Protein AF-A0A967LF55-F1 (afdb_monomer)

pLDDT: mean 92.91, std 4.11, range [69.06, 96.38]

Foldseek 3Di:
DQQLCCQQVVDDDPPDPDNDHDPDDPPPDPQAHCPDPDPNHDDQVVDDDDPPDDRD

Nearest PDB structures (foldseek):
  6cfw-assembly1_K  TM=8.894E-01  e=3.985E-04  Pyrococcus furiosus DSM 3638
  5ldw-assembly1_C  TM=8.789E-01  e=2.914E-01  Bos taurus
  7b93-assembly1_C  TM=8.963E-01  e=5.833E-01  Mus musculus
  8e73-assembly1_S3  TM=8.670E-01  e=7.568E-01  Vigna radiata
  7zmg-assembly1_G  TM=8.825E-01  e=1.071E+00  Thermochaetoides thermophila DSM 1495

Radius of gyration: 13.56 Å; Cα contacts (8 Å, |Δi|>4): 48; chains: 1; bounding box: 32×19×37 Å

Secondary structure (DSSP, 8-state):
-HHHHHHHH-PPPTT-S----SSS-TTSPTT--TT-SSTTS--GGGPPPPTT----

Mean predicted aligned error: 3.59 Å

Structure (mmCIF, N/CA/C/O backbone):
data_AF-A0A967LF55-F1
#
_entry.id   AF-A0A967LF55-F1
#
loop_
_atom_site.group_PDB
_atom_site.id
_atom_site.type_symbol
_atom_site.label_atom_id
_atom_site.label_alt_id
_atom_site.label_comp_id
_atom_site.label_asym_id
_atom_site.label_entity_id
_atom_site.label_seq_id
_atom_site.pdbx_PDB_ins_code
_atom_site.Cartn_x
_atom_site.Cartn_y
_atom_site.Cartn_z
_atom_site.occupancy
_atom_site.B_iso_or_equiv
_atom_site.auth_seq_id
_atom_site.auth_comp_id
_atom_site.auth_asym_id
_atom_site.auth_atom_id
_atom_site.pdbx_PDB_model_num
ATOM 1 N N . THR A 1 1 ? -0.532 10.025 6.741 1.00 88.81 1 THR A N 1
ATOM 2 C CA . THR A 1 1 ? -1.750 9.881 7.589 1.00 88.81 1 THR A CA 1
ATOM 3 C C . THR A 1 1 ? -2.003 8.406 7.872 1.00 88.81 1 THR A C 1
ATOM 5 O O . THR A 1 1 ? -1.366 7.584 7.229 1.00 88.81 1 THR A O 1
ATOM 8 N N . GLU A 1 2 ? -2.871 8.026 8.816 1.00 95.81 2 GLU A N 1
ATOM 9 C CA . GLU A 1 2 ? -3.105 6.614 9.179 1.00 95.81 2 GLU A CA 1
ATOM 10 C C . GLU A 1 2 ? -3.504 5.774 7.958 1.00 95.81 2 GLU A C 1
ATOM 12 O O . GLU A 1 2 ? -2.867 4.765 7.673 1.00 95.81 2 GLU A O 1
ATOM 17 N N . ARG A 1 3 ? -4.497 6.236 7.186 1.00 95.25 3 ARG A N 1
ATOM 18 C CA . ARG A 1 3 ? -4.992 5.543 5.982 1.00 95.25 3 ARG A CA 1
ATOM 19 C C . ARG A 1 3 ? -3.930 5.422 4.887 1.00 95.25 3 ARG A C 1
ATOM 21 O O . ARG A 1 3 ? -3.751 4.345 4.336 1.00 95.25 3 ARG A O 1
ATOM 28 N N . GLU A 1 4 ? -3.194 6.498 4.624 1.00 95.06 4 GLU A N 1
ATOM 29 C CA . GLU A 1 4 ? -2.089 6.518 3.655 1.00 95.06 4 GLU A CA 1
ATOM 30 C C . GLU A 1 4 ? -0.999 5.506 4.012 1.00 95.06 4 GLU A C 1
ATOM 32 O O . GLU A 1 4 ? -0.539 4.759 3.156 1.00 95.06 4 GLU A O 1
ATOM 37 N N . THR A 1 5 ? -0.615 5.428 5.288 1.00 94.62 5 THR A N 1
ATOM 38 C CA . THR A 1 5 ? 0.383 4.454 5.738 1.00 94.62 5 THR A CA 1
ATOM 39 C C . THR A 1 5 ? -0.132 3.026 5.577 1.00 94.62 5 THR A C 1
ATOM 41 O O . THR A 1 5 ? 0.632 2.155 5.160 1.00 94.62 5 THR A O 1
ATOM 44 N N . GLN A 1 6 ? -1.416 2.768 5.859 1.00 94.94 6 GLN A N 1
ATOM 45 C CA . GLN A 1 6 ? -1.983 1.440 5.618 1.00 94.94 6 GLN A CA 1
ATOM 46 C C . GLN A 1 6 ? -1.927 1.052 4.141 1.00 94.94 6 GLN A C 1
ATOM 48 O O . GLN A 1 6 ? -1.555 -0.067 3.802 1.00 94.94 6 GLN A O 1
ATOM 53 N N . GLU A 1 7 ? -2.279 1.990 3.273 1.00 95.00 7 GLU A N 1
ATOM 54 C CA . GLU A 1 7 ? -2.405 1.771 1.840 1.00 95.00 7 GLU A CA 1
ATOM 55 C C . GLU A 1 7 ? -1.048 1.649 1.131 1.00 95.00 7 GLU A C 1
ATOM 57 O O . GLU A 1 7 ? -0.859 0.769 0.297 1.00 95.00 7 GLU A O 1
ATOM 62 N N . MET A 1 8 ? -0.078 2.486 1.500 1.00 96.25 8 MET A N 1
ATOM 63 C CA . MET A 1 8 ? 1.209 2.563 0.805 1.00 96.25 8 MET A CA 1
ATOM 64 C C . MET A 1 8 ? 2.278 1.624 1.385 1.00 96.25 8 MET A C 1
ATOM 66 O O . MET A 1 8 ? 3.132 1.136 0.641 1.00 96.25 8 MET A O 1
ATOM 70 N N . MET A 1 9 ? 2.241 1.360 2.701 1.00 95.69 9 MET A N 1
ATOM 71 C CA . MET A 1 9 ? 3.224 0.518 3.410 1.00 95.69 9 MET A CA 1
ATOM 72 C C . MET A 1 9 ? 2.679 -0.860 3.822 1.00 95.69 9 MET A C 1
ATOM 74 O O . MET A 1 9 ? 3.464 -1.721 4.234 1.00 95.69 9 MET A O 1
ATOM 78 N N . GLY A 1 10 ? 1.362 -1.080 3.746 1.00 93.75 10 GLY A N 1
ATOM 79 C CA . GLY A 1 10 ? 0.727 -2.343 4.141 1.00 93.75 10 GLY A CA 1
ATOM 80 C C . GLY A 1 10 ? 0.671 -2.580 5.651 1.00 93.75 10 GLY A C 1
ATOM 81 O O . GLY A 1 10 ? 0.651 -3.729 6.093 1.00 93.75 10 GLY A O 1
ATOM 82 N N . VAL A 1 11 ? 0.710 -1.515 6.454 1.00 94.38 11 VAL A N 1
ATOM 83 C CA . VAL A 1 11 ? 0.544 -1.587 7.917 1.00 94.38 11 VAL A CA 1
ATOM 84 C C . VAL A 1 11 ? -0.950 -1.636 8.256 1.00 94.38 11 VAL A C 1
ATOM 86 O O . VAL A 1 11 ? -1.759 -1.080 7.526 1.00 94.38 11 VAL A O 1
ATOM 89 N N . GLU A 1 12 ? -1.348 -2.260 9.366 1.00 93.75 12 GLU A N 1
ATOM 90 C CA . GLU A 1 12 ? -2.702 -2.093 9.910 1.00 93.75 12 GLU A CA 1
ATOM 91 C C . GLU A 1 12 ? -2.681 -1.095 11.071 1.00 93.75 12 GLU A C 1
ATOM 93 O O . GLU A 1 12 ? -1.951 -1.286 12.045 1.00 93.75 12 GLU A O 1
ATOM 98 N N . VAL A 1 13 ? -3.507 -0.048 10.996 1.00 94.88 13 VAL A N 1
ATOM 99 C CA . VAL A 1 13 ? -3.749 0.852 12.125 1.00 94.88 13 VAL A CA 1
ATOM 100 C C . VAL A 1 13 ? -5.083 0.473 12.768 1.00 94.88 13 VAL A C 1
ATOM 102 O O . VAL A 1 13 ? -6.151 0.480 12.150 1.00 94.88 13 VAL A O 1
ATOM 105 N N . VAL A 1 14 ? -5.021 0.096 14.041 1.00 95.94 14 VAL A N 1
ATOM 106 C CA . VAL A 1 14 ? -6.194 -0.311 14.821 1.00 95.94 14 VAL A CA 1
ATOM 107 C C . VAL A 1 14 ? -6.915 0.907 15.402 1.00 95.94 14 VAL A C 1
ATOM 109 O O . VAL A 1 14 ? -6.289 1.903 15.749 1.00 95.94 14 VAL A O 1
ATOM 112 N N . GLY A 1 15 ? -8.243 0.832 15.519 1.00 95.50 15 GLY A N 1
ATOM 113 C CA . GLY A 1 15 ? -9.051 1.879 16.161 1.00 95.50 15 GLY A CA 1
ATOM 114 C C . GLY A 1 15 ? -9.337 3.127 15.316 1.00 95.50 15 GLY A C 1
ATOM 115 O O . GLY A 1 15 ? -9.902 4.079 15.848 1.00 95.50 15 GLY A O 1
ATOM 116 N N . ILE A 1 16 ? -8.995 3.141 14.022 1.00 94.69 16 ILE A N 1
ATOM 117 C CA . ILE A 1 16 ? -9.344 4.262 13.136 1.00 94.69 16 ILE A CA 1
ATOM 118 C C . ILE A 1 16 ? -10.809 4.181 12.672 1.00 94.69 16 ILE A C 1
ATOM 120 O O . ILE A 1 16 ? -11.314 3.077 12.446 1.00 94.69 16 ILE A O 1
ATO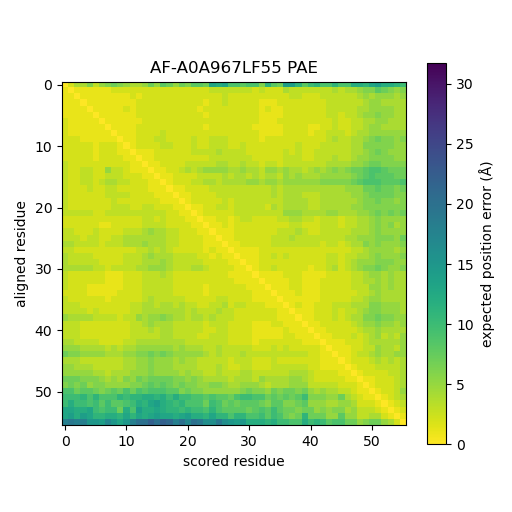M 124 N N . PRO A 1 17 ? -11.498 5.325 12.501 1.00 95.00 17 PRO A N 1
ATOM 125 C CA . PRO A 1 17 ? -12.924 5.348 12.166 1.00 95.00 17 PRO A CA 1
ATOM 126 C C . PRO A 1 17 ? -13.233 4.875 10.738 1.00 95.00 17 PRO A C 1
ATOM 128 O O . PRO A 1 17 ? -14.322 4.366 10.491 1.00 95.00 17 PRO A O 1
ATOM 131 N N . ASP A 1 18 ? -12.297 5.033 9.797 1.00 93.56 18 ASP A N 1
ATOM 132 C CA . ASP A 1 18 ? -12.452 4.622 8.399 1.00 93.56 18 ASP A CA 1
ATOM 133 C C . ASP A 1 18 ? -11.159 3.980 7.886 1.00 93.56 18 ASP A C 1
ATOM 135 O O . ASP A 1 18 ? -10.106 4.619 7.871 1.00 93.56 18 ASP A O 1
ATOM 139 N N . LYS A 1 19 ? -11.256 2.717 7.460 1.00 92.94 19 LYS A N 1
ATOM 140 C CA . LYS A 1 19 ? -10.139 1.903 6.953 1.00 92.94 19 LYS A CA 1
ATOM 141 C C . LYS A 1 19 ? -10.115 1.776 5.424 1.00 92.94 19 LYS A C 1
ATOM 143 O O . LYS A 1 19 ? -9.297 1.026 4.898 1.00 92.94 19 LYS A O 1
ATOM 148 N N . ARG A 1 20 ? -11.009 2.451 4.694 1.00 92.38 20 ARG A N 1
ATOM 149 C CA . ARG A 1 20 ? -11.061 2.360 3.224 1.00 92.38 20 ARG A CA 1
ATOM 150 C C . ARG A 1 20 ? -9.811 2.968 2.577 1.00 92.38 20 ARG A C 1
ATOM 152 O O . ARG A 1 20 ? -9.247 3.933 3.105 1.00 92.38 20 ARG A O 1
ATOM 159 N N . ARG A 1 21 ? -9.437 2.454 1.402 1.00 91.19 21 ARG A N 1
ATOM 160 C CA . ARG A 1 21 ? -8.411 3.029 0.512 1.00 91.19 21 ARG A CA 1
ATOM 161 C C . ARG A 1 21 ? -8.756 4.473 0.125 1.00 91.19 21 ARG A C 1
ATOM 163 O O . ARG A 1 21 ? -9.934 4.845 0.131 1.00 91.19 21 ARG A O 1
ATOM 170 N N . LEU A 1 22 ? -7.742 5.310 -0.090 1.00 92.19 22 LEU A N 1
ATOM 171 C CA . LEU A 1 22 ? -7.908 6.726 -0.444 1.00 92.19 22 LEU A CA 1
ATOM 172 C C . LEU A 1 22 ? -7.205 7.084 -1.759 1.00 92.19 22 LEU A C 1
ATOM 174 O O . LEU A 1 22 ? -7.724 7.925 -2.490 1.00 92.19 22 LEU A O 1
ATOM 178 N N . PHE A 1 23 ? -6.049 6.480 -2.044 1.00 94.56 23 PHE A N 1
ATOM 179 C CA . PHE A 1 23 ? -5.190 6.859 -3.170 1.00 94.56 23 PHE A CA 1
ATOM 180 C C . PHE A 1 23 ? -5.077 5.791 -4.256 1.00 94.56 23 PHE A C 1
ATOM 182 O O . PHE A 1 23 ? -4.971 6.135 -5.434 1.00 94.56 23 PHE A O 1
ATOM 189 N N . LEU A 1 24 ? -5.050 4.515 -3.877 1.00 94.50 24 LEU A N 1
ATOM 190 C CA . LEU A 1 24 ? -4.915 3.412 -4.810 1.00 94.50 24 LEU A CA 1
ATOM 191 C C . LEU A 1 24 ? -6.269 3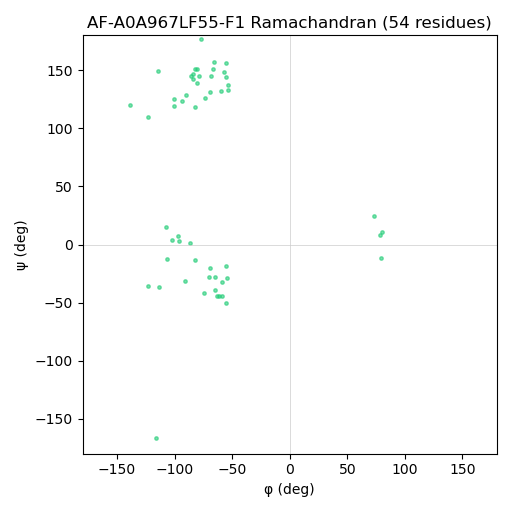.099 -5.452 1.00 94.50 24 LEU A C 1
ATOM 193 O O . LEU A 1 24 ? -7.288 3.072 -4.758 1.00 94.50 24 LEU A O 1
ATOM 197 N N . PRO A 1 25 ? -6.278 2.826 -6.764 1.00 94.81 25 PRO A N 1
ATOM 198 C CA . PRO A 1 25 ? -7.447 2.312 -7.458 1.00 94.81 25 PRO A CA 1
ATOM 199 C C . PRO A 1 25 ? -8.002 1.021 -6.842 1.00 94.81 25 PRO A C 1
ATOM 201 O O . PRO A 1 25 ? -7.274 0.235 -6.224 1.00 94.81 25 PRO A O 1
ATOM 204 N N . ASP A 1 26 ? -9.290 0.769 -7.077 1.00 92.88 26 ASP A N 1
ATOM 205 C CA . ASP A 1 26 ? -9.957 -0.464 -6.643 1.00 92.88 26 ASP A CA 1
ATOM 206 C C . ASP A 1 26 ? -9.389 -1.714 -7.339 1.00 92.88 26 ASP A C 1
ATOM 208 O O . ASP A 1 26 ? -9.405 -2.799 -6.763 1.00 92.88 26 ASP A O 1
ATOM 212 N N . ASP A 1 27 ? -8.849 -1.569 -8.554 1.00 94.62 27 ASP A N 1
ATOM 213 C CA . ASP A 1 27 ? -8.189 -2.635 -9.316 1.00 94.62 27 ASP A CA 1
ATOM 214 C C . ASP A 1 27 ? -6.695 -2.793 -8.978 1.00 94.62 27 ASP A C 1
ATOM 216 O O . ASP A 1 27 ? -6.021 -3.657 -9.543 1.00 94.62 27 ASP A O 1
ATOM 220 N N . PHE A 1 28 ? -6.162 -2.002 -8.036 1.00 93.25 28 PHE A N 1
ATOM 221 C CA . PHE A 1 28 ? -4.777 -2.155 -7.602 1.00 93.25 28 PHE A CA 1
ATOM 222 C C . PHE A 1 28 ? -4.589 -3.471 -6.822 1.00 93.25 28 PHE A C 1
ATOM 224 O O . PHE A 1 28 ? -5.349 -3.719 -5.872 1.00 93.25 28 PHE A O 1
ATOM 231 N N . PRO A 1 29 ? -3.562 -4.285 -7.150 1.00 94.06 29 PRO A N 1
ATOM 232 C CA . PRO A 1 29 ? -3.388 -5.622 -6.589 1.00 94.06 29 PRO A CA 1
ATOM 23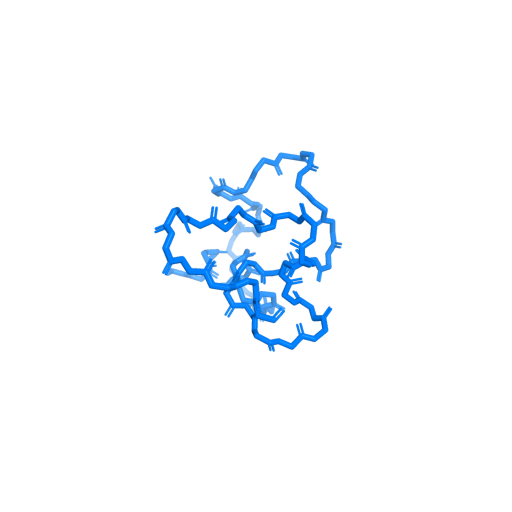3 C C . PRO A 1 29 ? -3.382 -5.654 -5.059 1.00 94.06 29 PRO A C 1
ATOM 235 O O . PRO A 1 29 ? -2.735 -4.841 -4.396 1.00 94.06 29 PRO A O 1
ATOM 238 N N . GLU A 1 30 ? -4.074 -6.633 -4.476 1.00 91.69 30 GLU A N 1
ATOM 239 C CA . GLU A 1 30 ? -3.985 -6.887 -3.039 1.00 91.69 30 GLU A CA 1
ATOM 240 C C . GLU A 1 30 ? -2.603 -7.431 -2.652 1.00 91.69 30 GLU A C 1
ATOM 242 O O . GLU A 1 30 ? -1.971 -8.176 -3.396 1.00 91.69 30 GLU A O 1
ATOM 247 N N . GLY A 1 31 ? -2.123 -7.055 -1.464 1.00 90.38 31 GLY A N 1
ATOM 248 C CA . GLY A 1 31 ? -0.831 -7.508 -0.937 1.00 90.38 31 GLY A CA 1
ATOM 249 C C . GLY A 1 31 ? 0.394 -6.781 -1.501 1.00 90.38 31 GLY A C 1
ATOM 250 O O . GLY A 1 31 ? 1.468 -6.893 -0.908 1.00 90.38 31 GLY A O 1
ATOM 251 N N .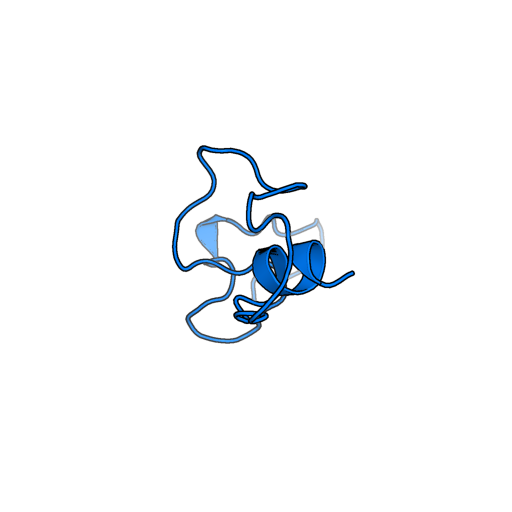 VAL A 1 32 ? 0.233 -5.989 -2.566 1.00 95.62 32 VAL A N 1
ATOM 252 C CA . VAL A 1 32 ? 1.277 -5.119 -3.122 1.00 95.62 32 VAL A CA 1
ATOM 253 C C . VAL A 1 32 ? 1.211 -3.747 -2.455 1.00 95.62 32 VAL A C 1
ATOM 255 O O . VAL A 1 32 ? 0.158 -3.118 -2.389 1.00 95.62 32 VAL A O 1
ATOM 258 N N . CYS A 1 33 ? 2.345 -3.276 -1.949 1.00 96.38 33 CYS A N 1
ATOM 259 C CA . CYS A 1 33 ? 2.482 -2.026 -1.210 1.00 96.38 33 CYS A CA 1
ATOM 260 C C . CYS A 1 33 ? 3.524 -1.141 -1.918 1.00 96.38 33 CYS A C 1
ATOM 262 O O . CYS A 1 33 ? 4.716 -1.460 -1.872 1.00 96.38 33 CYS A O 1
ATOM 264 N N . PRO A 1 34 ? 3.121 -0.028 -2.556 1.00 96.00 34 PRO A N 1
ATOM 265 C CA . PRO A 1 34 ? 3.990 0.759 -3.433 1.00 96.00 34 PRO A CA 1
ATOM 266 C C . PRO A 1 34 ? 5.319 1.234 -2.838 1.00 96.00 34 PRO A C 1
ATOM 268 O O . PRO A 1 34 ? 6.277 1.440 -3.579 1.00 96.00 34 PRO A O 1
ATOM 271 N N . TRP A 1 35 ? 5.390 1.448 -1.523 1.00 95.75 35 TRP A N 1
ATOM 272 C CA . TRP A 1 35 ? 6.593 1.969 -0.864 1.00 95.75 35 TRP A CA 1
ATOM 273 C C . TRP A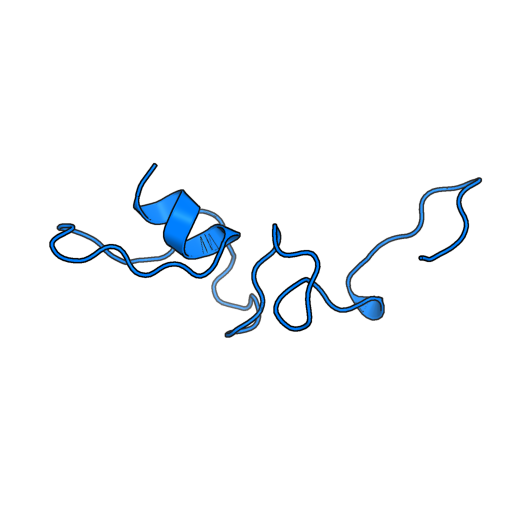 1 35 ? 7.500 0.888 -0.269 1.00 95.75 35 TRP A C 1
ATOM 275 O O . TRP A 1 35 ? 8.518 1.209 0.351 1.00 95.75 35 TRP A O 1
ATOM 285 N N . ARG A 1 36 ? 7.167 -0.394 -0.448 1.00 95.81 36 ARG A N 1
ATOM 286 C CA . ARG A 1 36 ? 8.017 -1.496 0.011 1.00 95.81 36 ARG A CA 1
ATOM 287 C C . ARG A 1 36 ? 9.106 -1.813 -1.013 1.00 95.81 36 ARG A C 1
ATOM 289 O O . ARG A 1 36 ? 8.873 -1.781 -2.213 1.00 95.81 36 ARG A O 1
ATOM 296 N N . ASN A 1 37 ? 10.291 -2.150 -0.504 1.00 92.50 37 ASN A N 1
ATOM 297 C CA . ASN A 1 37 ? 11.450 -2.596 -1.291 1.00 92.50 37 ASN A CA 1
ATOM 298 C C . ASN A 1 37 ? 11.726 -4.103 -1.118 1.00 92.50 37 ASN A C 1
ATOM 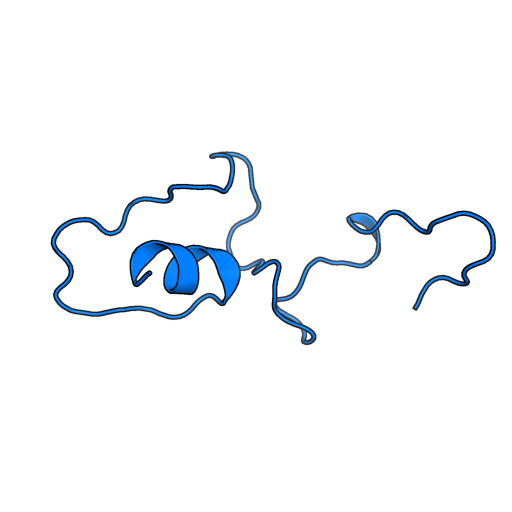300 O O . ASN A 1 37 ? 12.829 -4.560 -1.398 1.00 92.50 37 ASN A O 1
ATOM 304 N N . ASP A 1 38 ? 10.768 -4.851 -0.573 1.00 93.69 38 ASP A N 1
ATOM 305 C CA . ASP A 1 38 ? 10.849 -6.300 -0.378 1.00 93.69 38 ASP A CA 1
ATOM 306 C C . ASP A 1 38 ? 9.783 -7.015 -1.221 1.00 93.69 38 ASP A C 1
ATOM 308 O O . ASP A 1 38 ? 9.170 -6.402 -2.090 1.00 93.69 38 ASP A O 1
ATOM 312 N N . GLU A 1 39 ? 9.538 -8.300 -0.959 1.00 93.19 39 GLU A N 1
ATOM 313 C CA . GLU A 1 39 ? 8.598 -9.150 -1.711 1.00 93.19 39 GLU A CA 1
ATOM 314 C C . GLU A 1 39 ? 7.163 -8.603 -1.792 1.00 93.19 39 GLU A C 1
ATOM 316 O O . GLU A 1 39 ? 6.393 -9.024 -2.649 1.00 93.19 39 GLU A O 1
ATOM 321 N N . LYS A 1 40 ? 6.785 -7.671 -0.907 1.00 94.81 40 LYS A N 1
ATOM 322 C CA . LYS A 1 40 ? 5.470 -7.014 -0.934 1.00 94.81 40 LYS A CA 1
ATOM 323 C C . LYS A 1 40 ? 5.495 -5.655 -1.644 1.00 94.81 40 LYS A C 1
ATOM 325 O O . LYS A 1 40 ? 4.522 -4.912 -1.549 1.00 94.81 40 LYS A O 1
ATOM 330 N N . GLY A 1 41 ? 6.604 -5.279 -2.275 1.00 95.44 41 GLY A N 1
ATOM 331 C CA . GLY A 1 41 ? 6.710 -4.106 -3.142 1.00 95.44 41 GLY A CA 1
ATOM 332 C C . GLY A 1 41 ? 6.094 -4.337 -4.524 1.00 95.44 41 GLY A C 1
ATOM 333 O O . GLY A 1 41 ? 5.627 -5.440 -4.816 1.00 95.44 41 GLY A O 1
ATOM 334 N N . PRO A 1 42 ? 6.076 -3.311 -5.3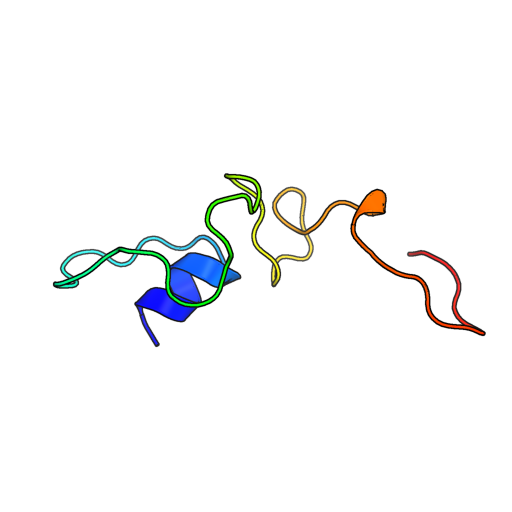93 1.00 94.75 42 PRO A N 1
ATOM 335 C CA . PRO A 1 42 ? 5.699 -3.482 -6.790 1.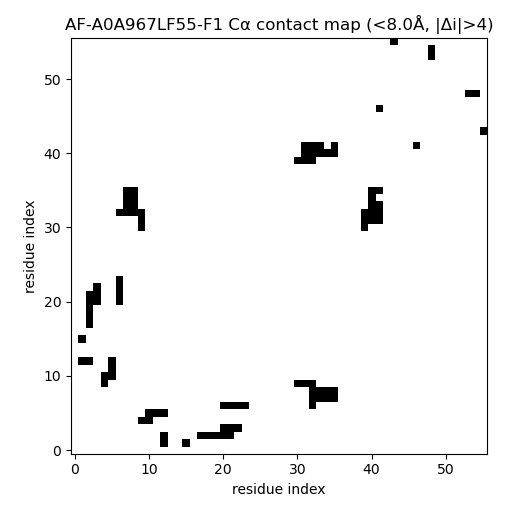00 94.75 42 PRO A CA 1
ATOM 336 C C . PRO A 1 42 ? 6.627 -4.485 -7.488 1.00 94.75 42 PRO A C 1
ATOM 338 O O . PRO A 1 42 ? 7.849 -4.349 -7.365 1.00 94.75 42 PRO A O 1
ATOM 341 N N . PRO A 1 43 ? 6.081 -5.456 -8.235 1.00 92.75 43 PRO A N 1
ATOM 342 C CA . PRO A 1 43 ? 6.896 -6.348 -9.048 1.00 92.75 43 PRO A CA 1
ATOM 343 C C . PRO A 1 43 ? 7.582 -5.572 -10.186 1.00 92.75 43 PRO A C 1
ATOM 345 O O . PRO A 1 43 ? 7.136 -4.494 -10.587 1.00 92.75 43 PRO A O 1
ATOM 348 N N . GLU A 1 44 ? 8.691 -6.108 -10.700 1.00 90.62 44 GLU A N 1
ATOM 349 C CA . GLU A 1 44 ? 9.532 -5.433 -11.703 1.00 90.62 44 GLU A CA 1
ATOM 350 C C . GLU A 1 44 ? 8.776 -5.086 -12.993 1.00 90.62 44 GLU A C 1
ATOM 352 O O . GLU A 1 44 ? 9.04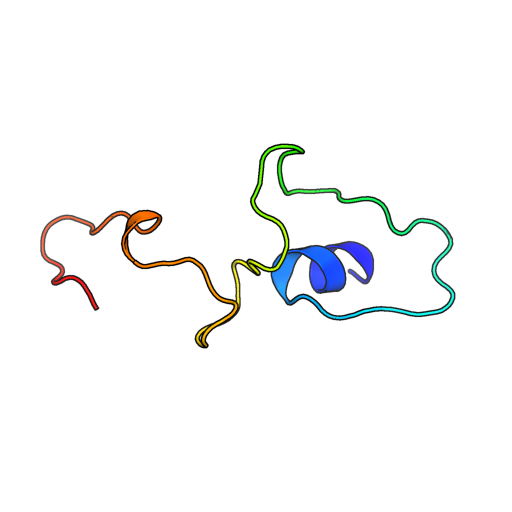1 -4.054 -13.608 1.00 90.62 44 GLU A O 1
ATOM 357 N N . ASP A 1 45 ? 7.793 -5.897 -13.378 1.00 91.19 45 ASP A N 1
ATOM 358 C CA . ASP A 1 45 ? 6.949 -5.684 -14.556 1.00 91.19 45 ASP A CA 1
ATOM 359 C C . ASP A 1 45 ? 5.984 -4.493 -14.412 1.00 91.19 45 ASP A C 1
ATOM 361 O O . ASP A 1 45 ? 5.550 -3.925 -15.417 1.00 91.19 45 ASP A O 1
ATOM 365 N N . MET A 1 46 ? 5.694 -4.056 -13.182 1.00 91.44 46 MET A N 1
ATOM 366 C CA . MET A 1 46 ? 4.930 -2.835 -12.901 1.00 91.44 46 MET A CA 1
ATOM 367 C C . MET A 1 46 ? 5.810 -1.570 -12.963 1.00 91.44 46 MET A C 1
ATOM 369 O O . MET A 1 46 ? 5.294 -0.447 -13.008 1.00 91.44 46 MET A O 1
ATOM 373 N N . LEU A 1 47 ? 7.139 -1.712 -12.979 1.00 90.88 47 LEU A N 1
ATOM 374 C CA . LEU A 1 47 ? 8.071 -0.588 -12.944 1.00 90.88 47 LEU A CA 1
ATOM 375 C C . LEU A 1 47 ? 8.498 -0.162 -14.349 1.00 90.88 47 LEU A C 1
ATOM 377 O O . LEU A 1 47 ? 9.101 -0.901 -15.123 1.00 90.88 47 LEU A O 1
ATOM 381 N N . ARG A 1 48 ? 8.271 1.114 -14.665 1.00 92.12 48 ARG A N 1
ATOM 382 C CA . ARG A 1 48 ? 8.788 1.708 -15.897 1.00 92.12 48 ARG A CA 1
ATOM 383 C C . ARG A 1 48 ? 10.245 2.133 -15.720 1.00 92.12 48 ARG A C 1
ATOM 385 O O . ARG A 1 48 ? 10.537 3.061 -14.965 1.00 92.12 48 ARG A O 1
ATOM 392 N N . VAL A 1 49 ? 11.143 1.543 -16.505 1.00 92.50 49 VAL A N 1
ATOM 393 C CA . VAL A 1 49 ? 12.538 1.999 -16.604 1.00 92.50 49 VAL A CA 1
ATOM 394 C C . VAL A 1 49 ? 12.601 3.298 -17.413 1.00 92.50 49 VAL A C 1
ATOM 396 O O . VAL A 1 49 ? 12.082 3.390 -18.529 1.00 92.50 49 VAL A O 1
ATOM 399 N N . LEU A 1 50 ? 13.206 4.334 -16.831 1.00 92.50 50 LEU A N 1
ATOM 400 C CA . LEU A 1 50 ? 13.397 5.624 -17.497 1.00 92.50 50 LEU A CA 1
ATOM 401 C C . LEU A 1 50 ? 14.613 5.579 -18.442 1.00 92.50 50 LEU A C 1
ATOM 403 O O . LEU A 1 50 ? 15.563 4.847 -18.163 1.00 92.50 50 LEU A O 1
ATOM 407 N N . PRO A 1 51 ? 14.630 6.378 -19.528 1.00 93.88 51 PRO A N 1
ATOM 408 C CA . PRO A 1 51 ? 15.759 6.414 -20.456 1.00 93.88 51 PRO A CA 1
ATOM 409 C C . PRO A 1 51 ? 17.090 6.677 -19.740 1.00 93.88 51 PRO A C 1
ATOM 411 O O . PRO A 1 51 ? 17.185 7.591 -18.920 1.00 93.88 51 PRO A O 1
ATOM 414 N N . GLY A 1 52 ? 18.115 5.884 -20.061 1.00 92.12 52 GLY A N 1
ATOM 415 C CA . GLY A 1 52 ? 19.444 6.001 -19.450 1.00 92.12 52 GLY A CA 1
ATOM 416 C C . GLY A 1 52 ? 19.582 5.356 -18.065 1.00 92.12 52 GLY A C 1
ATOM 417 O O . GLY A 1 52 ? 20.591 5.588 -17.402 1.00 92.12 52 GLY A O 1
ATOM 418 N N . ARG A 1 53 ? 18.602 4.561 -17.616 1.00 89.00 53 ARG A N 1
ATOM 419 C CA . ARG A 1 53 ? 18.738 3.680 -16.447 1.00 89.00 53 ARG A CA 1
ATOM 420 C C . ARG A 1 53 ? 18.649 2.216 -16.845 1.00 89.00 53 ARG A C 1
ATOM 422 O O . ARG A 1 53 ? 17.942 1.870 -17.785 1.00 89.00 53 ARG A O 1
ATOM 429 N N . GLU A 1 54 ? 19.348 1.379 -16.093 1.00 86.31 54 GLU A N 1
ATOM 430 C CA . GLU A 1 54 ? 19.183 -0.070 -16.153 1.00 86.31 54 GLU A CA 1
ATOM 431 C C . GLU A 1 54 ? 18.033 -0.488 -15.221 1.00 86.31 54 GLU A C 1
ATOM 433 O O . GLU A 1 54 ? 17.824 0.168 -14.188 1.00 86.31 54 GLU A O 1
ATOM 438 N N . PRO A 1 55 ? 17.245 -1.518 -15.589 1.00 82.06 55 PRO A N 1
ATOM 439 C CA . PRO A 1 55 ? 16.337 -2.160 -14.646 1.00 82.06 55 PRO A CA 1
ATOM 440 C C . PRO A 1 55 ? 17.125 -2.627 -13.417 1.00 82.06 55 PRO A C 1
ATOM 442 O O . PRO A 1 55 ? 18.297 -2.988 -13.528 1.00 82.06 55 PRO A O 1
ATOM 445 N N . LYS A 1 56 ? 16.486 -2.525 -12.250 1.00 69.06 56 LYS A N 1
ATOM 446 C CA . LYS A 1 56 ? 17.051 -3.045 -11.003 1.00 69.06 56 LYS A CA 1
ATOM 447 C C . LYS A 1 56 ? 17.026 -4.561 -10.990 1.00 69.06 56 LYS A C 1
ATOM 449 O O . LYS A 1 56 ? 16.100 -5.102 -11.623 1.00 69.06 56 LYS A O 1
#

Sequence (56 aa):
TERETQEMMGVEVVGIPDKRRLFLPDDFPEGVCPWRNDEKGPPEDMLRVLPGREPK

Solvent-accessible surface area (backbone atoms only — not comparable to full-atom values): 3885 Å² total; per-residue (Å²): 103,74,53,55,44,27,58,34,63,62,49,86,76,83,91,62,96,67,84,66,80,87,83,71,60,91,86,54,66,84,80,49,9,74,74,40,94,56,96,42,14,68,56,74,89,77,55,83,73,56,92,98,55,78,79,132